Protein AF-A0A4Y8LPG6-F1 (afdb_monomer_lite)

Secondary structure (DSSP, 8-state):
-----TT--TT-SS-HHHHHHHHHHHHTT--HHHHHHHGGGSTT-PPPHHHHHHHHHHHHHHHHHTHHHHHHHHHHTT--S----S---HHHHHHHHHHTSTTPPPHHHHHHHHHHHHHHHHHTT-----------

pLDDT: mean 74.92, std 17.53, range [35.22, 94.0]

Structure (mmCIF, N/CA/C/O backbone):
data_AF-A0A4Y8LPG6-F1
#
_entry.id   AF-A0A4Y8LPG6-F1
#
loop_
_atom_site.group_PDB
_atom_site.id
_atom_site.type_symbol
_atom_site.label_atom_id
_atom_site.label_alt_id
_atom_site.label_comp_id
_atom_site.label_asym_id
_atom_site.label_entity_id
_atom_site.label_seq_id
_atom_site.pdbx_PDB_ins_code
_atom_site.Cartn_x
_atom_site.Cartn_y
_atom_site.Cartn_z
_atom_site.occupancy
_atom_site.B_iso_or_equiv
_atom_site.auth_seq_id
_atom_site.auth_comp_id
_atom_site.auth_asym_id
_atom_site.auth_atom_id
_atom_site.pdbx_PDB_model_num
ATOM 1 N N . MET A 1 1 ? -18.633 -12.287 -25.530 1.00 35.22 1 MET A N 1
ATOM 2 C CA . MET A 1 1 ? -18.178 -11.125 -24.737 1.00 35.22 1 MET A CA 1
ATOM 3 C C . MET A 1 1 ? -17.326 -11.653 -23.593 1.00 35.22 1 MET A C 1
ATOM 5 O O . MET A 1 1 ? -17.870 -12.329 -22.731 1.00 35.22 1 MET A O 1
ATOM 9 N N . SER A 1 2 ? -16.003 -11.465 -23.618 1.00 37.62 2 SER A N 1
ATOM 10 C CA . SER A 1 2 ? -15.140 -11.913 -22.517 1.00 37.62 2 SER A CA 1
ATOM 11 C C . SER A 1 2 ? -15.226 -10.903 -21.375 1.00 37.62 2 SER A C 1
ATOM 13 O O . SER A 1 2 ? -14.692 -9.799 -21.476 1.00 37.62 2 SER A O 1
ATOM 15 N N . VAL A 1 3 ? -15.922 -11.266 -20.302 1.00 51.12 3 VAL A N 1
ATOM 16 C CA . VAL A 1 3 ? -15.853 -10.527 -19.040 1.00 51.12 3 VAL A CA 1
ATOM 17 C C . VAL A 1 3 ? -14.457 -10.782 -18.485 1.00 51.12 3 VAL A C 1
ATOM 19 O O . VAL A 1 3 ? -14.150 -11.902 -18.083 1.00 51.12 3 VAL A O 1
ATOM 22 N N . LEU A 1 4 ? -13.581 -9.777 -18.542 1.00 42.81 4 LEU A N 1
ATOM 23 C CA . LEU A 1 4 ? -12.284 -9.859 -17.878 1.00 42.81 4 LEU A CA 1
ATOM 24 C C . LEU A 1 4 ? -12.537 -10.176 -16.394 1.00 42.81 4 LEU A C 1
ATOM 26 O O . LEU A 1 4 ? -13.316 -9.465 -15.751 1.00 42.81 4 LEU A O 1
ATOM 30 N N . PRO A 1 5 ? -11.948 -11.251 -15.846 1.00 45.38 5 PRO A N 1
ATOM 31 C CA . PRO A 1 5 ? -12.152 -11.598 -14.450 1.00 45.38 5 PRO A CA 1
ATOM 32 C C . PRO A 1 5 ? -11.623 -10.480 -13.541 1.00 45.38 5 PRO A C 1
ATOM 34 O O . PRO A 1 5 ? -10.678 -9.770 -13.880 1.00 45.38 5 PRO A O 1
ATOM 37 N N . ALA A 1 6 ? -12.251 -10.318 -12.374 1.00 50.25 6 ALA A N 1
ATOM 38 C CA . ALA A 1 6 ? -12.151 -9.144 -11.499 1.00 50.25 6 ALA A CA 1
ATOM 39 C C . ALA A 1 6 ? -10.731 -8.743 -11.029 1.00 50.25 6 ALA A C 1
ATOM 41 O O . ALA A 1 6 ? -10.580 -7.641 -10.491 1.00 50.25 6 ALA A O 1
ATOM 42 N N . PHE A 1 7 ? -9.725 -9.599 -11.244 1.00 47.59 7 PHE A N 1
ATOM 43 C CA . PHE A 1 7 ? -8.307 -9.374 -10.938 1.00 47.59 7 PHE A CA 1
ATOM 44 C C . PHE A 1 7 ? -7.524 -8.664 -12.057 1.00 47.59 7 PHE A C 1
ATOM 46 O O . PHE A 1 7 ? -6.424 -8.173 -11.816 1.00 47.59 7 PHE A O 1
ATOM 53 N N . ALA A 1 8 ? -8.068 -8.593 -13.273 1.00 44.50 8 ALA A N 1
ATOM 54 C CA . ALA A 1 8 ? -7.388 -8.027 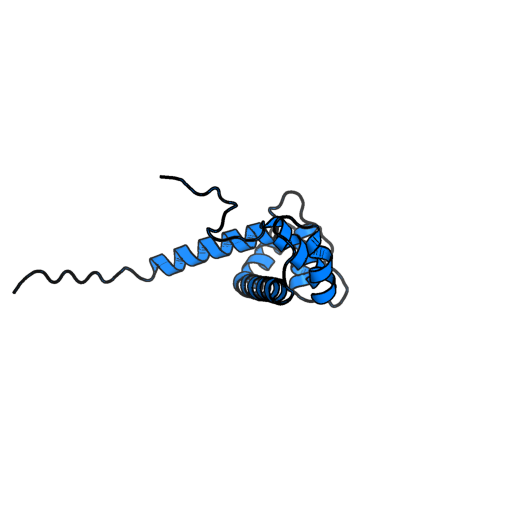-14.430 1.00 44.50 8 ALA A CA 1
ATOM 55 C C . ALA A 1 8 ? -7.871 -6.592 -14.696 1.00 44.50 8 ALA A C 1
ATOM 57 O O . ALA A 1 8 ? -8.817 -6.357 -15.446 1.00 44.50 8 ALA A O 1
ATOM 58 N N . GLU A 1 9 ? -7.210 -5.599 -14.100 1.00 53.50 9 GLU A N 1
ATOM 59 C CA . GLU A 1 9 ? -7.162 -4.279 -14.738 1.00 53.50 9 GLU A CA 1
ATOM 60 C C . GLU A 1 9 ? -6.452 -4.471 -16.097 1.00 53.50 9 GLU A C 1
ATOM 62 O O . GLU A 1 9 ? -5.399 -5.104 -16.156 1.00 53.50 9 GLU A O 1
ATOM 67 N N . ALA A 1 10 ? -7.039 -3.969 -17.189 1.00 44.44 10 ALA A N 1
ATOM 68 C CA . ALA A 1 10 ? -6.781 -4.394 -18.576 1.00 44.44 10 ALA A CA 1
ATOM 69 C C . ALA A 1 10 ? -5.330 -4.256 -19.114 1.00 44.44 10 ALA A C 1
ATOM 71 O O . ALA A 1 10 ? -5.080 -4.608 -20.261 1.00 44.44 10 ALA A O 1
ATOM 72 N N . TYR A 1 11 ? -4.371 -3.790 -18.307 1.00 46.78 11 TYR A N 1
ATOM 73 C CA . TYR A 1 11 ? -2.953 -3.625 -18.656 1.00 46.78 11 TYR A CA 1
ATOM 74 C C . TYR A 1 11 ? -2.040 -3.749 -17.420 1.00 46.78 11 TYR A C 1
ATOM 76 O O . TYR A 1 11 ? -1.349 -2.796 -17.052 1.00 46.78 11 TYR A O 1
ATOM 84 N N . HIS A 1 12 ? -2.066 -4.876 -16.704 1.00 53.75 12 HIS A N 1
ATOM 85 C CA . HIS A 1 12 ? -1.200 -5.058 -15.529 1.00 53.75 12 HIS A CA 1
ATOM 86 C C . HIS A 1 12 ? 0.027 -5.912 -15.840 1.00 53.75 12 HIS A C 1
ATOM 88 O O . HIS A 1 12 ? -0.074 -7.120 -15.997 1.00 53.75 12 HIS A O 1
ATOM 94 N N . GLU A 1 13 ? 1.198 -5.266 -15.853 1.00 57.88 13 GLU A N 1
ATOM 95 C CA . GLU A 1 13 ? 2.520 -5.921 -15.824 1.00 57.88 13 GLU A CA 1
ATOM 96 C C . GLU A 1 13 ? 2.761 -6.721 -14.527 1.00 57.88 13 GLU A C 1
ATOM 98 O O . GLU A 1 13 ? 3.642 -7.570 -14.498 1.00 57.88 13 GLU A O 1
ATOM 103 N N . ALA A 1 14 ? 1.982 -6.474 -13.463 1.00 72.44 14 ALA A N 1
ATOM 104 C CA . ALA A 1 14 ? 2.141 -7.089 -12.143 1.00 72.44 14 ALA A CA 1
ATOM 105 C C . ALA A 1 14 ? 0.788 -7.409 -11.504 1.00 72.44 14 ALA A C 1
ATOM 107 O O . ALA A 1 14 ? -0.133 -6.593 -11.599 1.00 72.44 14 ALA A O 1
ATOM 108 N N . SER A 1 15 ? 0.688 -8.536 -10.795 1.00 80.62 15 SER A N 1
ATOM 109 C CA . SER A 1 15 ? -0.530 -8.890 -10.057 1.00 80.62 15 SER A CA 1
ATOM 110 C C . SER A 1 15 ? -0.811 -7.906 -8.909 1.00 80.62 15 SER A C 1
ATOM 112 O O . SER A 1 15 ? 0.085 -7.196 -8.437 1.00 80.62 15 SER A O 1
ATOM 114 N N . ILE A 1 16 ? -2.066 -7.841 -8.451 1.00 79.94 16 ILE A N 1
ATOM 115 C CA . ILE A 1 16 ? -2.469 -6.966 -7.335 1.00 79.94 16 ILE A CA 1
ATOM 116 C C . ILE A 1 16 ? -1.704 -7.342 -6.062 1.00 79.94 16 ILE A C 1
ATOM 118 O O . ILE A 1 16 ? -1.275 -6.455 -5.327 1.00 79.94 16 ILE A O 1
ATOM 122 N N . GLU A 1 17 ? -1.476 -8.634 -5.846 1.00 81.75 17 GLU A N 1
ATOM 123 C CA . GLU A 1 17 ? -0.740 -9.175 -4.705 1.00 81.75 17 GLU A CA 1
ATOM 124 C C . GLU A 1 17 ? 0.710 -8.677 -4.695 1.00 81.75 17 GLU A C 1
ATOM 126 O O . GLU A 1 17 ? 1.192 -8.220 -3.662 1.00 81.75 17 GLU A O 1
ATOM 131 N N . VAL A 1 18 ? 1.384 -8.663 -5.853 1.00 85.31 18 VAL A N 1
ATOM 132 C CA . VAL A 1 18 ? 2.753 -8.127 -5.973 1.00 85.31 18 VAL A CA 1
ATOM 133 C C . VAL A 1 18 ? 2.791 -6.638 -5.631 1.00 85.31 18 VAL A C 1
ATOM 135 O O . VAL A 1 18 ? 3.685 -6.179 -4.921 1.00 85.31 18 VAL A O 1
ATOM 138 N N . LYS A 1 19 ? 1.814 -5.859 -6.110 1.00 87.62 19 LYS A N 1
ATOM 139 C CA . LYS A 1 19 ? 1.741 -4.427 -5.785 1.00 87.62 19 LYS A CA 1
ATOM 140 C C . LYS A 1 19 ? 1.483 -4.210 -4.301 1.00 87.62 19 LYS A C 1
ATOM 142 O O . LYS A 1 19 ? 2.115 -3.340 -3.711 1.00 87.62 19 LYS A O 1
ATOM 147 N N . GLN A 1 20 ? 0.582 -4.995 -3.716 1.00 87.06 20 GLN A N 1
ATOM 148 C CA . GLN A 1 20 ? 0.288 -4.958 -2.290 1.00 87.06 20 GLN A CA 1
ATOM 149 C C . GLN A 1 20 ? 1.550 -5.230 -1.463 1.00 87.06 20 GLN A C 1
ATOM 151 O O . GLN A 1 20 ? 1.869 -4.428 -0.591 1.00 87.06 20 GLN A O 1
ATOM 156 N N . GLU A 1 21 ? 2.303 -6.281 -1.788 1.00 88.06 21 GLU A N 1
ATOM 157 C CA . GLU A 1 21 ? 3.547 -6.624 -1.091 1.00 88.06 21 GLU A CA 1
ATOM 158 C C . GLU A 1 21 ? 4.582 -5.490 -1.159 1.00 88.06 21 GLU A C 1
ATOM 160 O O . GLU A 1 21 ? 5.112 -5.060 -0.134 1.00 88.06 21 GLU A O 1
ATOM 165 N N . VAL A 1 22 ? 4.828 -4.940 -2.357 1.00 90.12 22 VAL A N 1
ATOM 166 C CA . VAL A 1 22 ? 5.757 -3.808 -2.545 1.00 90.12 22 VAL A CA 1
ATOM 167 C C . VAL A 1 22 ? 5.351 -2.610 -1.691 1.00 90.12 22 VAL A C 1
ATOM 169 O O . VAL A 1 22 ? 6.201 -1.934 -1.112 1.00 90.12 22 VAL A O 1
ATOM 172 N N . ILE A 1 23 ? 4.055 -2.314 -1.647 1.00 89.62 23 ILE A N 1
ATOM 173 C CA . ILE A 1 23 ? 3.536 -1.149 -0.943 1.00 89.62 23 ILE A CA 1
ATOM 174 C C . ILE A 1 23 ? 3.630 -1.343 0.571 1.00 89.62 23 ILE A C 1
ATOM 176 O O . ILE A 1 23 ? 4.054 -0.414 1.252 1.00 89.62 23 ILE A O 1
ATOM 180 N N . ILE A 1 24 ? 3.293 -2.526 1.092 1.00 88.62 24 ILE A N 1
ATOM 181 C CA . ILE A 1 24 ? 3.419 -2.835 2.524 1.00 88.62 24 ILE A CA 1
ATOM 182 C C . ILE A 1 24 ? 4.870 -2.643 2.973 1.00 88.62 24 ILE A C 1
ATOM 184 O O . ILE A 1 24 ? 5.124 -1.817 3.847 1.00 88.62 24 ILE A O 1
ATOM 188 N N . ARG A 1 25 ? 5.831 -3.294 2.304 1.00 90.81 25 ARG A N 1
ATOM 189 C CA . ARG A 1 25 ? 7.255 -3.184 2.667 1.00 90.81 25 ARG A CA 1
ATOM 190 C C . ARG A 1 25 ? 7.783 -1.751 2.580 1.00 90.81 25 ARG A C 1
ATOM 192 O O . ARG A 1 25 ? 8.601 -1.334 3.397 1.00 90.81 25 ARG A O 1
ATOM 199 N N . ALA A 1 26 ? 7.324 -0.975 1.598 1.00 91.06 26 ALA A N 1
ATOM 200 C CA . ALA A 1 26 ? 7.708 0.429 1.480 1.00 91.06 26 ALA A CA 1
ATOM 201 C C . ALA A 1 26 ? 7.165 1.286 2.637 1.00 91.06 26 ALA A C 1
ATOM 203 O O . ALA A 1 26 ? 7.878 2.156 3.137 1.00 91.06 26 ALA A O 1
ATOM 204 N N . GLU A 1 27 ? 5.925 1.052 3.077 1.00 88.19 27 GLU A N 1
ATOM 205 C CA . GLU A 1 27 ? 5.329 1.753 4.227 1.00 88.19 27 GLU A CA 1
ATOM 206 C C . GLU A 1 27 ? 5.909 1.276 5.575 1.00 88.19 27 GLU A C 1
ATOM 208 O O . GLU A 1 27 ? 5.897 2.023 6.554 1.00 88.19 27 GLU A O 1
ATOM 213 N N . GLU A 1 28 ? 6.502 0.081 5.617 1.00 87.38 28 GLU A N 1
ATOM 214 C CA . GLU A 1 28 ? 7.329 -0.411 6.732 1.00 87.38 28 GLU A CA 1
ATOM 215 C C . GLU A 1 28 ? 8.740 0.203 6.764 1.00 87.38 28 GLU A C 1
ATOM 217 O O . GLU A 1 28 ? 9.495 -0.021 7.708 1.00 87.38 28 GLU A O 1
ATOM 222 N N . GLY A 1 29 ? 9.087 1.030 5.773 1.00 88.94 29 GLY A N 1
ATOM 223 C CA . GLY A 1 29 ? 10.338 1.786 5.728 1.00 88.94 29 GLY A CA 1
ATOM 224 C C . GLY A 1 29 ? 11.404 1.199 4.806 1.00 88.94 29 GLY A C 1
ATOM 225 O O . GLY A 1 29 ? 12.516 1.729 4.763 1.00 88.94 29 GLY A O 1
ATOM 226 N N . MET A 1 30 ? 11.096 0.148 4.038 1.00 91.94 30 MET A N 1
ATOM 227 C CA . MET A 1 30 ? 12.050 -0.398 3.078 1.00 91.94 30 MET A CA 1
ATOM 228 C C . MET A 1 30 ? 12.297 0.595 1.925 1.00 91.94 30 MET A C 1
ATOM 230 O O . MET A 1 30 ? 11.346 1.045 1.276 1.00 91.94 30 MET A O 1
ATOM 234 N N . PRO A 1 31 ? 13.563 0.930 1.607 1.00 93.81 31 PRO A N 1
ATOM 235 C CA . PRO A 1 31 ? 13.866 1.814 0.489 1.00 93.81 31 PRO A CA 1
ATOM 236 C C . PRO A 1 31 ? 13.439 1.205 -0.851 1.00 93.81 31 PRO A C 1
ATOM 238 O O . PRO A 1 31 ? 13.655 0.023 -1.116 1.00 93.81 31 PRO A O 1
ATOM 241 N N . VAL A 1 32 ? 12.913 2.038 -1.755 1.00 92.62 32 VAL A N 1
ATOM 242 C CA . VAL A 1 32 ? 12.451 1.587 -3.083 1.00 92.62 32 VAL A CA 1
ATOM 243 C C . VAL A 1 32 ? 13.583 0.980 -3.921 1.00 92.62 32 VAL A C 1
ATOM 245 O O . VAL A 1 32 ? 13.340 0.089 -4.730 1.00 92.62 32 VAL A O 1
ATOM 248 N N . THR A 1 33 ? 14.825 1.417 -3.708 1.00 92.56 33 THR A N 1
ATOM 249 C CA . THR A 1 33 ? 16.020 0.843 -4.343 1.00 92.56 33 THR A CA 1
ATOM 250 C C . THR A 1 33 ? 16.241 -0.618 -3.946 1.00 92.56 33 THR A C 1
ATOM 252 O O . THR A 1 33 ? 16.537 -1.446 -4.806 1.00 92.56 33 THR A O 1
ATOM 255 N N . ILE A 1 34 ? 16.037 -0.948 -2.667 1.00 91.94 34 ILE A N 1
ATOM 256 C CA . ILE A 1 34 ? 16.128 -2.317 -2.145 1.00 91.94 34 ILE A CA 1
ATOM 257 C C . ILE A 1 34 ? 14.970 -3.150 -2.692 1.00 91.94 34 ILE A C 1
ATOM 259 O O . ILE A 1 34 ? 15.206 -4.195 -3.298 1.00 91.94 34 ILE A O 1
ATOM 263 N N . LEU A 1 35 ? 13.742 -2.626 -2.629 1.00 91.88 35 LEU A N 1
ATOM 264 C CA . LEU A 1 35 ? 12.569 -3.291 -3.205 1.00 91.88 35 LEU A CA 1
ATOM 265 C C . LEU A 1 35 ? 12.767 -3.625 -4.686 1.00 91.88 35 LEU A C 1
ATOM 267 O O . LEU A 1 35 ? 12.489 -4.744 -5.107 1.00 91.88 35 LEU A O 1
ATOM 271 N N . ALA A 1 36 ? 13.300 -2.688 -5.477 1.00 89.81 36 ALA A N 1
ATOM 272 C CA . ALA A 1 36 ? 13.583 -2.902 -6.894 1.00 89.81 36 ALA A CA 1
ATOM 273 C C . ALA A 1 36 ? 14.548 -4.076 -7.121 1.00 89.81 36 ALA A C 1
ATOM 275 O O . ALA A 1 36 ? 14.309 -4.889 -8.016 1.00 89.81 36 ALA A O 1
ATOM 276 N N . SER A 1 37 ? 15.590 -4.215 -6.293 1.00 88.50 37 SER A N 1
ATOM 277 C CA . SER A 1 37 ? 16.509 -5.358 -6.382 1.00 88.50 37 SER A CA 1
ATOM 278 C C . SER A 1 37 ? 15.854 -6.701 -6.043 1.00 88.50 37 SER A C 1
ATOM 280 O O . SER A 1 37 ? 16.174 -7.702 -6.684 1.00 88.50 37 SER A O 1
ATOM 282 N N . GLU A 1 38 ? 14.892 -6.715 -5.118 1.00 89.00 38 GLU A N 1
ATOM 283 C CA . GLU A 1 38 ? 14.178 -7.925 -4.688 1.00 89.00 38 GLU A CA 1
ATOM 284 C C . GLU A 1 38 ? 13.114 -8.379 -5.696 1.00 89.00 38 GLU A C 1
ATOM 286 O O . GLU A 1 38 ? 12.791 -9.566 -5.784 1.00 89.00 38 GLU A O 1
ATOM 291 N N . THR A 1 39 ? 12.616 -7.464 -6.534 1.00 85.25 39 THR A N 1
ATOM 292 C CA . THR A 1 39 ? 11.554 -7.775 -7.503 1.00 85.25 39 THR A CA 1
ATOM 293 C C . THR A 1 39 ? 11.936 -8.770 -8.595 1.00 85.25 39 THR A C 1
ATOM 295 O O . THR A 1 39 ? 11.055 -9.246 -9.310 1.00 85.25 39 THR A O 1
ATOM 298 N N . ARG A 1 40 ? 13.219 -9.135 -8.721 1.00 80.00 40 ARG A N 1
ATOM 299 C CA . ARG A 1 40 ? 13.670 -10.218 -9.614 1.00 80.00 40 ARG A CA 1
ATOM 300 C C . ARG A 1 40 ? 12.967 -11.546 -9.328 1.00 80.00 40 ARG A C 1
ATOM 302 O O . ARG A 1 40 ? 12.843 -12.363 -10.232 1.00 80.00 40 ARG A O 1
ATOM 309 N N . HIS A 1 41 ? 12.520 -11.752 -8.090 1.00 77.56 41 HIS A N 1
ATOM 310 C CA . HIS A 1 41 ? 11.829 -12.967 -7.661 1.00 77.56 41 HIS A CA 1
ATOM 311 C C . HIS A 1 41 ? 10.300 -12.864 -7.749 1.00 77.56 41 HIS A C 1
ATOM 313 O O . HIS A 1 41 ? 9.608 -13.845 -7.484 1.00 77.56 41 HIS A O 1
ATOM 319 N N . PHE A 1 42 ? 9.754 -11.699 -8.112 1.00 79.31 42 PHE A N 1
ATOM 320 C CA . PHE A 1 42 ? 8.313 -11.509 -8.245 1.00 79.31 42 PHE A CA 1
ATOM 321 C C . PHE A 1 42 ? 7.823 -11.893 -9.639 1.00 79.31 42 PHE A C 1
ATOM 323 O O . PHE A 1 42 ? 8.495 -11.670 -10.647 1.00 79.31 42 PHE A O 1
ATOM 330 N N . ALA A 1 43 ? 6.601 -12.425 -9.701 1.00 75.19 43 ALA A N 1
ATOM 331 C CA . ALA A 1 43 ? 5.920 -12.672 -10.965 1.00 75.19 43 ALA A CA 1
ATOM 332 C C . ALA A 1 43 ? 5.807 -11.363 -11.765 1.00 75.19 43 ALA A C 1
ATOM 334 O O . ALA A 1 43 ? 5.404 -10.343 -11.204 1.00 75.19 43 ALA A O 1
ATOM 335 N N . GLY A 1 44 ? 6.182 -11.396 -13.049 1.00 75.56 44 GLY A N 1
ATOM 336 C CA . GLY A 1 44 ? 6.201 -10.231 -13.949 1.00 75.56 44 GLY A CA 1
ATOM 337 C C . GLY A 1 44 ? 7.394 -9.277 -13.769 1.00 75.56 44 GLY A C 1
ATOM 338 O O . GLY A 1 44 ? 7.473 -8.271 -14.468 1.00 75.56 44 GLY A O 1
ATOM 339 N N . GLY A 1 45 ? 8.318 -9.577 -12.847 1.00 79.25 45 GLY A N 1
ATOM 340 C CA . GLY A 1 45 ? 9.537 -8.798 -12.629 1.00 79.25 45 GLY A CA 1
ATOM 341 C C . GLY A 1 45 ? 10.684 -9.135 -13.600 1.00 79.25 45 GLY A C 1
ATOM 342 O O . GLY A 1 45 ? 10.562 -10.042 -14.427 1.00 79.25 45 GLY A O 1
ATOM 343 N N . PRO A 1 46 ? 11.833 -8.438 -13.486 1.00 86.25 46 PRO A N 1
ATOM 344 C CA . PRO A 1 46 ? 12.130 -7.390 -12.506 1.00 86.25 46 PRO A CA 1
ATOM 345 C C . PRO A 1 46 ? 11.428 -6.061 -12.812 1.00 86.25 46 PRO A C 1
ATOM 347 O O . PRO A 1 46 ? 11.276 -5.670 -13.967 1.00 86.25 46 PRO A O 1
ATOM 350 N N . TYR A 1 47 ? 11.067 -5.320 -11.764 1.00 88.44 47 TYR A N 1
ATOM 351 C CA . TYR A 1 47 ? 10.449 -4.002 -11.887 1.00 88.44 47 TYR A CA 1
ATOM 352 C C . TYR A 1 47 ? 11.468 -2.892 -11.637 1.00 88.44 47 TYR A C 1
ATOM 354 O O . TYR A 1 47 ? 12.205 -2.893 -10.651 1.00 88.44 47 TYR A O 1
ATOM 362 N N . ALA A 1 48 ? 11.473 -1.889 -12.514 1.00 90.25 48 ALA A N 1
ATOM 363 C CA . ALA A 1 48 ? 12.298 -0.705 -12.328 1.00 90.25 48 ALA A CA 1
ATOM 364 C C . ALA A 1 48 ? 11.833 0.116 -11.114 1.00 90.25 48 ALA A C 1
ATOM 366 O O . ALA A 1 48 ? 10.635 0.244 -10.851 1.00 90.25 48 ALA A O 1
ATOM 367 N N . GLU A 1 49 ? 12.769 0.793 -10.444 1.00 93.44 49 GLU A N 1
ATOM 368 C CA . GLU A 1 49 ? 12.465 1.694 -9.325 1.00 93.44 49 GLU A CA 1
ATOM 369 C C . GLU A 1 49 ? 11.398 2.740 -9.695 1.00 93.44 49 GLU A C 1
ATOM 371 O O . GLU A 1 49 ? 10.488 3.022 -8.916 1.00 93.44 49 GLU A O 1
ATOM 376 N N . LYS A 1 50 ? 11.453 3.280 -10.920 1.00 92.94 50 LYS A N 1
ATOM 377 C CA . LYS A 1 50 ? 10.452 4.228 -11.436 1.00 92.94 50 LYS A CA 1
ATOM 378 C C . LYS A 1 50 ? 9.035 3.641 -11.425 1.00 92.94 50 LYS A C 1
ATOM 380 O O . LYS A 1 50 ? 8.084 4.357 -11.108 1.00 92.94 50 LYS A O 1
ATOM 385 N N . THR A 1 51 ? 8.894 2.358 -11.754 1.00 91.56 51 THR A N 1
ATOM 386 C CA . THR A 1 51 ? 7.613 1.641 -11.735 1.00 91.56 51 THR A CA 1
ATOM 387 C C . THR A 1 51 ? 7.099 1.506 -10.307 1.00 91.56 51 THR A C 1
ATOM 389 O O . THR A 1 51 ? 5.953 1.868 -10.039 1.00 91.56 51 THR A O 1
ATOM 392 N N . LEU A 1 52 ? 7.965 1.111 -9.371 1.00 93.12 52 LEU A N 1
ATOM 393 C CA . LEU A 1 52 ? 7.596 0.997 -7.958 1.00 93.12 52 LEU A CA 1
ATOM 394 C C . LEU A 1 52 ? 7.201 2.354 -7.361 1.00 93.12 52 LEU A C 1
ATOM 396 O O . LEU A 1 52 ? 6.152 2.474 -6.732 1.00 93.12 52 LEU A O 1
ATOM 400 N N . ARG A 1 53 ? 7.969 3.418 -7.637 1.00 94.00 53 ARG A N 1
ATOM 401 C CA . ARG A 1 53 ? 7.626 4.791 -7.224 1.00 94.00 53 ARG A CA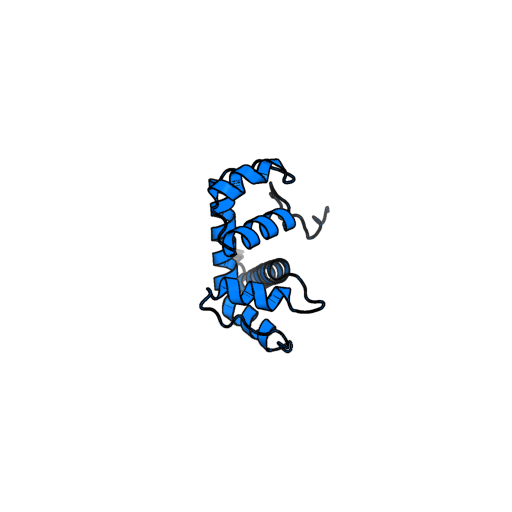 1
ATOM 402 C C . ARG A 1 53 ? 6.266 5.227 -7.773 1.00 94.00 53 ARG A C 1
ATOM 404 O O . ARG A 1 53 ? 5.499 5.879 -7.065 1.00 94.00 53 ARG A O 1
ATOM 411 N N . ARG A 1 54 ? 5.944 4.868 -9.023 1.00 93.19 54 ARG A N 1
ATOM 412 C CA . ARG A 1 54 ? 4.624 5.140 -9.611 1.00 93.19 54 ARG A CA 1
ATOM 413 C C . ARG A 1 54 ? 3.525 4.409 -8.844 1.00 93.19 54 ARG A C 1
ATOM 415 O O . ARG A 1 54 ? 2.524 5.047 -8.530 1.00 93.19 54 ARG A O 1
ATOM 422 N N . TRP A 1 55 ? 3.704 3.126 -8.530 1.00 92.38 55 TRP A N 1
ATOM 423 C CA . TRP A 1 55 ? 2.727 2.358 -7.753 1.00 92.38 55 TRP A CA 1
ATOM 424 C C . TRP A 1 55 ? 2.509 2.957 -6.366 1.00 92.38 55 TRP A C 1
ATOM 426 O O . TRP A 1 55 ? 1.363 3.210 -6.007 1.00 92.38 55 TRP A O 1
ATOM 436 N N . LEU A 1 56 ? 3.586 3.280 -5.644 1.00 91.94 56 LEU A N 1
ATOM 437 C CA . LEU A 1 56 ? 3.519 3.917 -4.326 1.00 91.94 56 LEU A CA 1
ATOM 438 C C . LEU A 1 56 ? 2.763 5.244 -4.378 1.00 91.94 56 LEU A C 1
ATOM 440 O O . LEU A 1 56 ? 1.860 5.484 -3.581 1.00 91.94 56 LEU A O 1
ATOM 444 N N . ARG A 1 57 ? 3.077 6.100 -5.356 1.00 93.38 57 ARG A N 1
ATOM 445 C CA . ARG A 1 57 ? 2.377 7.376 -5.532 1.00 93.38 57 ARG A CA 1
ATOM 446 C C . ARG A 1 57 ? 0.889 7.171 -5.814 1.00 93.38 57 ARG A C 1
ATOM 448 O O . ARG A 1 57 ? 0.063 7.814 -5.176 1.00 93.38 57 ARG A O 1
ATOM 455 N N . THR A 1 58 ? 0.548 6.291 -6.755 1.00 91.31 58 THR A N 1
ATOM 456 C CA . THR A 1 58 ? -0.849 6.004 -7.106 1.00 91.31 58 THR A CA 1
ATOM 457 C C . THR A 1 58 ? -1.612 5.433 -5.915 1.00 91.31 58 THR A C 1
ATOM 459 O O . THR A 1 58 ? -2.733 5.853 -5.654 1.00 91.31 58 THR A O 1
ATOM 462 N N . TRP A 1 59 ? -0.999 4.526 -5.160 1.00 89.94 59 TRP A N 1
ATOM 463 C CA . TRP A 1 59 ? -1.585 3.968 -3.949 1.00 89.94 59 TRP A CA 1
ATOM 464 C C . TRP A 1 59 ? -1.874 5.033 -2.895 1.00 89.94 59 TRP A C 1
ATOM 466 O O . TRP A 1 59 ? -3.005 5.137 -2.430 1.00 89.94 59 TRP A O 1
ATOM 476 N N . ARG A 1 60 ? -0.888 5.877 -2.575 1.00 91.06 60 ARG A N 1
ATOM 477 C CA . ARG A 1 60 ? -1.061 6.962 -1.601 1.00 91.06 60 ARG A CA 1
ATOM 478 C C . ARG A 1 60 ? -2.171 7.920 -2.016 1.00 91.06 60 ARG A C 1
ATOM 480 O O . ARG A 1 60 ? -2.988 8.294 -1.188 1.00 91.06 60 ARG A O 1
ATOM 487 N N . GLN A 1 61 ? -2.250 8.267 -3.300 1.00 91.94 61 GLN A N 1
ATOM 488 C CA . GLN A 1 61 ? -3.335 9.104 -3.822 1.00 91.94 61 GLN A CA 1
ATOM 489 C C . GLN A 1 61 ? -4.712 8.449 -3.654 1.00 91.94 61 GLN A C 1
ATOM 491 O O . GLN A 1 61 ? -5.660 9.124 -3.260 1.00 91.94 61 GLN A O 1
ATOM 496 N N . ARG A 1 62 ? -4.826 7.144 -3.928 1.00 90.00 62 ARG A N 1
ATOM 497 C CA . ARG A 1 62 ? -6.073 6.390 -3.732 1.00 90.00 62 ARG A CA 1
ATOM 498 C C . ARG A 1 62 ? -6.465 6.315 -2.256 1.00 90.00 62 ARG A C 1
ATOM 500 O O . ARG A 1 62 ? -7.631 6.513 -1.937 1.00 90.00 62 ARG A O 1
ATOM 507 N N . LEU A 1 63 ? -5.502 6.081 -1.363 1.00 89.19 63 LEU A N 1
ATOM 508 C CA . LEU A 1 63 ? -5.745 6.087 0.079 1.00 89.19 63 LEU A CA 1
ATOM 509 C C . LEU A 1 63 ? -6.224 7.448 0.572 1.00 89.19 63 LEU A C 1
ATOM 511 O O . LEU A 1 63 ? -7.256 7.506 1.224 1.00 89.19 63 LEU A O 1
ATOM 515 N N . LEU A 1 64 ? -5.518 8.527 0.223 1.00 89.75 64 LEU A N 1
ATOM 516 C CA . LEU A 1 64 ? -5.883 9.886 0.634 1.00 89.75 64 LEU A CA 1
ATOM 517 C C . LEU A 1 64 ? -7.293 10.259 0.167 1.00 89.75 64 LEU A C 1
ATOM 519 O O . LEU A 1 64 ? -8.060 10.835 0.928 1.00 89.75 64 LEU A O 1
ATOM 523 N N . ARG A 1 65 ? -7.668 9.874 -1.059 1.00 91.56 65 ARG A N 1
ATOM 524 C CA . ARG A 1 65 ? -9.011 10.126 -1.601 1.00 91.56 65 ARG A CA 1
ATOM 525 C C . ARG A 1 65 ? -10.121 9.480 -0.769 1.00 91.56 65 ARG A C 1
ATOM 527 O O . ARG A 1 65 ? -11.200 10.048 -0.657 1.00 91.56 65 ARG A O 1
ATOM 534 N N . HIS A 1 66 ? -9.876 8.289 -0.232 1.00 90.88 66 HIS A N 1
ATOM 535 C CA . HIS A 1 66 ? -10.882 7.514 0.499 1.00 90.88 66 HIS A CA 1
ATOM 536 C C . HIS A 1 66 ? -10.626 7.480 2.008 1.00 90.88 66 HIS A C 1
ATOM 538 O O . HIS A 1 66 ? -11.266 6.695 2.703 1.00 90.88 66 HIS A O 1
ATOM 544 N N . GLN A 1 67 ? -9.703 8.302 2.515 1.00 89.44 67 GLN A N 1
ATOM 545 C CA . GLN A 1 67 ? -9.179 8.207 3.878 1.00 89.44 67 GLN A CA 1
ATOM 546 C C . GLN A 1 67 ? -10.291 8.248 4.929 1.00 89.44 67 GLN A C 1
ATOM 548 O O . GLN A 1 67 ? -10.328 7.379 5.795 1.00 89.44 67 GLN A O 1
ATOM 553 N N . GLU A 1 68 ? -11.223 9.195 4.818 1.00 88.62 68 GLU A N 1
ATOM 554 C CA . GLU A 1 68 ? -12.350 9.340 5.751 1.00 88.62 68 GLU A CA 1
ATOM 555 C C . GLU A 1 68 ? -13.217 8.077 5.786 1.00 88.62 68 GLU A C 1
ATOM 557 O O . GLU A 1 68 ? -13.377 7.457 6.832 1.00 88.62 68 GLU A O 1
ATOM 562 N N . ARG A 1 69 ? -13.675 7.611 4.618 1.00 89.00 69 ARG A N 1
ATOM 563 C CA . ARG A 1 69 ? -14.527 6.413 4.488 1.00 89.00 69 ARG A CA 1
ATOM 564 C C . ARG A 1 69 ? -13.831 5.139 4.962 1.00 89.00 69 ARG A C 1
ATOM 566 O O . ARG A 1 69 ? -14.488 4.191 5.391 1.00 89.00 69 ARG A O 1
ATOM 573 N N . LEU A 1 70 ? -12.509 5.071 4.811 1.00 89.06 70 LEU A N 1
ATOM 574 C CA . LEU A 1 70 ? -11.709 3.957 5.3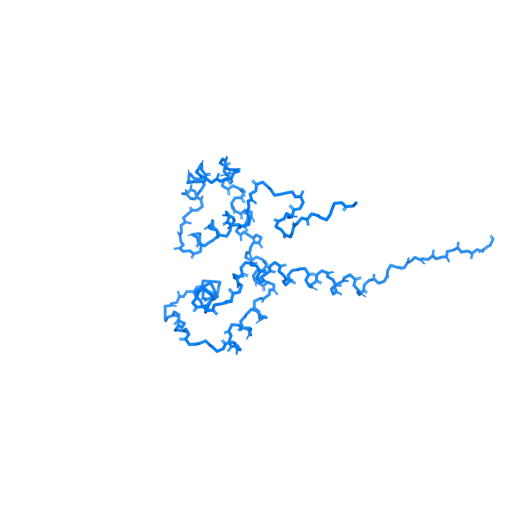07 1.00 89.06 70 LEU A CA 1
ATOM 575 C C . LEU A 1 70 ? -11.655 3.995 6.835 1.00 89.06 70 LEU A C 1
ATOM 577 O O . LEU A 1 70 ? -11.988 2.994 7.460 1.00 89.06 70 LEU A O 1
ATOM 581 N N . TRP A 1 71 ? -11.322 5.136 7.437 1.00 87.69 71 TRP A N 1
ATOM 582 C CA . TRP A 1 71 ? -11.322 5.284 8.893 1.00 87.69 71 TRP A CA 1
ATOM 583 C C . TRP A 1 71 ? -12.696 5.032 9.512 1.00 87.69 71 TRP A C 1
ATOM 585 O O . TRP A 1 71 ? -12.778 4.296 10.488 1.00 87.69 71 TRP A O 1
ATOM 595 N N . GLU A 1 72 ? -13.773 5.549 8.921 1.00 87.31 72 GLU A N 1
ATOM 596 C CA . GLU A 1 72 ? -15.144 5.274 9.367 1.00 87.31 72 GLU A CA 1
ATOM 597 C C . GLU A 1 72 ? -15.435 3.774 9.406 1.00 87.31 72 GLU A C 1
ATOM 599 O O . GLU A 1 72 ? -15.912 3.263 10.413 1.00 87.31 72 GLU A O 1
ATOM 604 N N . ARG A 1 73 ? -15.102 3.044 8.334 1.00 86.06 73 ARG A N 1
ATOM 605 C CA . ARG A 1 73 ? -15.272 1.583 8.289 1.00 86.06 73 ARG A CA 1
ATOM 606 C C . ARG A 1 73 ? -14.410 0.868 9.317 1.00 86.06 73 ARG A C 1
ATOM 608 O O . ARG A 1 73 ? -14.859 -0.100 9.918 1.00 86.06 73 ARG A O 1
ATOM 615 N N . LEU A 1 74 ? -13.172 1.320 9.483 1.00 83.19 74 LEU A N 1
ATOM 616 C CA . LEU A 1 74 ? -12.234 0.732 10.426 1.00 83.19 74 LEU A CA 1
ATOM 617 C C . LEU A 1 74 ? -12.718 0.903 11.874 1.00 83.19 74 LEU A C 1
ATOM 619 O O . LEU A 1 74 ? -12.604 -0.028 12.658 1.00 83.19 74 LEU A O 1
ATOM 623 N N . LEU A 1 75 ? -13.295 2.060 12.205 1.00 81.69 75 LEU A N 1
ATOM 624 C CA . LEU A 1 75 ? -13.824 2.368 13.535 1.00 81.69 75 LEU A CA 1
ATOM 625 C C . LEU A 1 75 ? -15.212 1.761 13.788 1.00 81.69 75 LEU A C 1
ATOM 627 O O . LEU A 1 75 ? -15.518 1.408 14.920 1.00 81.69 75 LEU A O 1
ATOM 631 N N . HIS A 1 76 ? -16.052 1.649 12.756 1.00 80.19 76 HIS A N 1
ATOM 632 C CA . HIS A 1 76 ? -17.403 1.094 12.870 1.00 80.19 76 HIS A CA 1
ATOM 633 C C . HIS A 1 76 ? -17.398 -0.413 13.137 1.00 80.19 76 HIS A C 1
ATOM 635 O O . HIS A 1 76 ? -18.241 -0.914 13.874 1.00 80.19 76 HIS A O 1
ATOM 641 N N . ASP A 1 77 ? -16.459 -1.147 12.539 1.00 71.06 77 ASP A N 1
ATOM 642 C CA . ASP A 1 77 ? -16.446 -2.613 12.575 1.00 71.06 77 ASP A CA 1
ATOM 643 C C . ASP A 1 77 ? -15.773 -3.189 13.839 1.00 71.06 77 ASP A C 1
ATOM 645 O O . ASP A 1 77 ? -15.190 -4.268 13.786 1.00 71.06 77 ASP A O 1
ATOM 649 N N . ASP A 1 78 ? -15.902 -2.447 14.942 1.00 59.53 78 ASP A N 1
ATOM 650 C CA . ASP A 1 78 ? -15.360 -2.652 16.287 1.00 59.53 78 ASP A CA 1
ATOM 651 C C . ASP A 1 78 ? -13.866 -2.991 16.305 1.00 59.53 78 ASP A C 1
ATOM 653 O O . ASP A 1 78 ? -13.419 -4.130 16.141 1.00 59.53 78 ASP A O 1
ATOM 657 N N . LEU A 1 79 ? -13.062 -1.946 16.481 1.00 60.94 79 LEU A N 1
ATOM 658 C CA . LEU A 1 79 ? -11.621 -2.065 16.545 1.00 60.94 79 LEU A CA 1
ATOM 659 C C . LEU A 1 79 ? -11.201 -2.625 17.917 1.00 60.94 79 LEU A C 1
ATOM 661 O O . LEU A 1 79 ? -10.624 -1.911 18.728 1.00 60.94 79 LEU A O 1
ATOM 665 N N . GLU A 1 80 ? -11.384 -3.929 18.157 1.00 62.12 80 GLU A N 1
ATOM 666 C CA . GLU A 1 80 ? -10.669 -4.629 19.249 1.00 62.12 80 GLU A CA 1
ATOM 667 C C . GLU A 1 80 ? -9.137 -4.582 19.048 1.00 62.12 80 GLU A C 1
ATOM 669 O O . GLU A 1 80 ? -8.353 -5.006 19.896 1.00 62.12 80 GLU A O 1
ATOM 674 N N . THR A 1 81 ? -8.684 -4.059 17.906 1.00 61.03 81 THR A N 1
ATOM 675 C CA . THR A 1 81 ? -7.276 -3.860 17.602 1.00 61.03 81 THR A CA 1
ATOM 676 C C . THR A 1 81 ? -6.706 -2.662 18.351 1.00 61.03 81 THR A C 1
ATOM 678 O O . THR A 1 81 ? -7.137 -1.525 18.158 1.00 61.03 81 THR A O 1
ATOM 681 N N . GLU A 1 82 ? -5.634 -2.887 19.108 1.00 64.25 82 GLU A N 1
ATOM 682 C CA . GLU A 1 82 ? -4.818 -1.795 19.627 1.00 64.25 82 GLU A CA 1
ATOM 683 C C . GLU A 1 82 ? -4.225 -0.976 18.472 1.00 64.25 82 GLU A C 1
ATOM 685 O O . GLU A 1 82 ? -3.407 -1.462 17.684 1.00 64.25 82 GLU A O 1
ATOM 690 N N . LEU 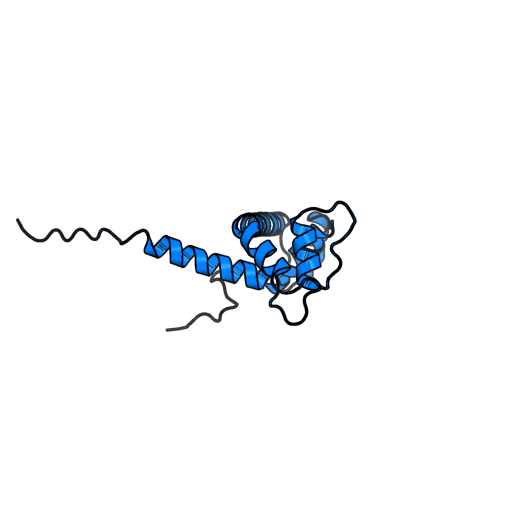A 1 83 ? -4.625 0.294 18.373 1.00 66.19 83 LEU A N 1
ATOM 691 C CA . LEU A 1 83 ? -3.938 1.229 17.495 1.00 66.19 83 LEU A CA 1
ATOM 692 C C . LEU A 1 83 ? -2.487 1.387 17.974 1.00 66.19 83 LEU A C 1
ATOM 694 O O . LEU A 1 83 ? -2.239 1.493 19.182 1.00 66.19 83 LEU A O 1
ATOM 698 N N . PRO A 1 84 ? -1.515 1.427 17.051 1.00 66.75 84 PRO A N 1
ATOM 699 C CA . PRO A 1 84 ? -0.121 1.633 17.410 1.00 66.75 84 PRO A CA 1
ATOM 700 C C . PRO A 1 84 ? 0.033 2.941 18.195 1.00 66.75 84 PRO A C 1
ATOM 702 O O . PRO A 1 84 ? -0.385 4.007 17.750 1.00 66.75 84 PRO A O 1
ATOM 705 N N . ARG A 1 85 ? 0.643 2.847 19.382 1.00 71.31 85 ARG A N 1
ATOM 706 C CA . ARG A 1 85 ? 0.868 3.986 20.296 1.00 71.31 85 ARG A CA 1
ATOM 707 C C . ARG A 1 85 ? 2.051 4.863 19.876 1.00 71.31 85 ARG A C 1
ATOM 709 O O . ARG A 1 85 ? 2.275 5.930 20.442 1.00 71.31 85 ARG A O 1
ATOM 716 N N . GLU A 1 86 ? 2.825 4.398 18.904 1.00 77.19 86 GLU A N 1
ATOM 717 C CA . GLU A 1 86 ? 3.943 5.126 18.320 1.00 77.19 86 GLU A CA 1
ATOM 718 C C . GLU A 1 86 ? 3.456 6.167 17.312 1.00 77.19 86 GLU A C 1
ATOM 720 O O . GLU A 1 86 ? 2.438 5.996 16.640 1.00 77.19 86 GLU A O 1
ATOM 725 N N . ARG A 1 87 ? 4.229 7.246 17.153 1.00 77.44 87 ARG A N 1
ATOM 726 C CA . ARG A 1 87 ? 3.947 8.262 16.139 1.00 77.44 87 ARG A CA 1
ATOM 727 C C . ARG A 1 87 ? 4.259 7.708 14.749 1.00 77.44 87 ARG A C 1
ATOM 729 O O . ARG A 1 87 ? 5.383 7.816 14.266 1.00 77.44 87 ARG A O 1
ATOM 736 N N . ILE A 1 88 ? 3.246 7.146 14.107 1.00 82.31 88 ILE A N 1
ATOM 737 C CA . ILE A 1 88 ? 3.303 6.667 12.726 1.00 82.31 88 ILE A CA 1
ATOM 738 C C . ILE A 1 88 ? 2.449 7.539 11.799 1.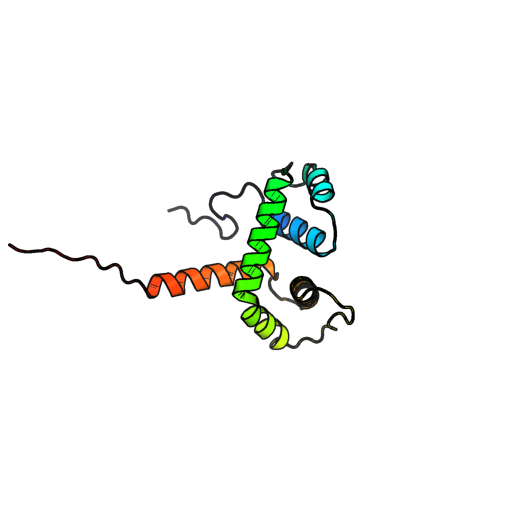00 82.31 88 ILE A C 1
ATOM 740 O O . ILE A 1 88 ? 1.690 8.391 12.253 1.00 82.31 88 ILE A O 1
ATOM 744 N N . SER A 1 89 ? 2.595 7.354 10.486 1.00 83.06 89 SER A N 1
ATOM 745 C CA . SER A 1 89 ? 1.739 8.021 9.501 1.00 83.06 89 SER A CA 1
ATOM 746 C C . SER A 1 89 ? 0.321 7.440 9.507 1.00 83.06 89 SER A C 1
ATOM 748 O O . SER A 1 89 ? 0.141 6.251 9.772 1.00 83.06 89 SER A O 1
ATOM 750 N N . ASP A 1 90 ? -0.672 8.243 9.116 1.00 82.88 90 ASP A N 1
ATOM 751 C CA . ASP A 1 90 ? -2.074 7.807 8.986 1.00 82.88 90 ASP A CA 1
ATOM 752 C C . ASP A 1 90 ? -2.224 6.571 8.091 1.00 82.88 90 ASP A C 1
ATOM 754 O O . ASP A 1 90 ? -3.002 5.669 8.381 1.00 82.88 90 ASP A O 1
ATOM 758 N N . ILE A 1 91 ? -1.442 6.504 7.009 1.00 83.62 91 ILE A N 1
ATOM 759 C CA . ILE A 1 91 ? -1.432 5.366 6.081 1.00 83.62 91 ILE A CA 1
ATOM 760 C C . ILE A 1 91 ? -0.952 4.098 6.786 1.00 83.62 91 ILE A C 1
ATOM 762 O O . ILE A 1 91 ? -1.548 3.034 6.617 1.00 83.62 91 ILE A O 1
ATOM 766 N N . ARG A 1 92 ? 0.111 4.202 7.589 1.00 82.94 92 ARG A N 1
ATOM 767 C CA . ARG A 1 92 ? 0.635 3.066 8.345 1.00 82.94 92 ARG A CA 1
ATOM 768 C C . ARG A 1 92 ? -0.339 2.653 9.448 1.00 82.94 92 ARG A C 1
ATOM 770 O O . ARG A 1 92 ? -0.525 1.460 9.657 1.00 82.94 92 ARG A O 1
ATOM 777 N N . ALA A 1 93 ? -1.010 3.608 10.089 1.00 85.00 93 ALA A N 1
ATOM 778 C CA . ALA A 1 93 ? -2.046 3.325 11.079 1.00 85.00 93 ALA A CA 1
ATOM 779 C C . ALA A 1 93 ? -3.250 2.603 10.459 1.00 85.00 93 ALA A C 1
ATOM 781 O O . ALA A 1 93 ? -3.690 1.590 11.000 1.00 85.00 93 ALA A O 1
ATOM 782 N N . LEU A 1 94 ? -3.709 3.048 9.283 1.00 85.81 94 LEU A N 1
ATOM 783 C CA . LEU A 1 94 ? -4.732 2.352 8.502 1.00 85.81 94 LEU A CA 1
ATOM 784 C C . LEU A 1 94 ? -4.294 0.933 8.140 1.00 85.81 94 LEU A C 1
ATOM 786 O O . LEU A 1 94 ? -5.068 0.006 8.334 1.00 85.81 94 LEU A O 1
ATOM 790 N N . LEU A 1 95 ? -3.070 0.743 7.638 1.00 84.94 95 LEU A N 1
ATOM 791 C CA . LEU A 1 95 ? -2.554 -0.583 7.277 1.00 84.94 95 LEU A CA 1
ATOM 792 C C . LEU A 1 95 ? -2.534 -1.539 8.476 1.00 84.94 95 LEU A C 1
ATOM 794 O O . LEU A 1 95 ? -3.023 -2.661 8.362 1.00 84.94 95 LEU A O 1
ATOM 798 N N . VAL A 1 96 ? -2.009 -1.090 9.620 1.00 82.31 96 VAL A N 1
ATOM 799 C CA . VAL A 1 96 ? -1.942 -1.895 10.849 1.00 82.31 96 VAL A CA 1
ATOM 800 C C . VAL A 1 96 ? -3.344 -2.239 11.349 1.00 82.31 96 VAL A C 1
ATOM 802 O O . VAL A 1 96 ? -3.644 -3.413 11.555 1.00 82.31 96 VAL A O 1
ATOM 805 N N . GLY A 1 97 ? -4.221 -1.240 11.484 1.00 82.62 97 GLY A N 1
ATOM 806 C CA . GLY A 1 97 ? -5.591 -1.457 11.949 1.00 82.62 97 GLY A CA 1
ATOM 807 C C . GLY A 1 97 ? -6.372 -2.401 11.034 1.00 82.62 97 GLY A C 1
ATOM 808 O O . GLY A 1 97 ? -7.072 -3.289 11.510 1.00 82.62 97 GLY A O 1
ATOM 809 N N . TRP A 1 98 ? -6.213 -2.268 9.715 1.00 84.19 98 TRP A N 1
ATOM 810 C CA . TRP A 1 98 ? -6.925 -3.115 8.757 1.00 84.19 98 TRP A CA 1
ATOM 811 C C . TRP A 1 98 ? -6.421 -4.558 8.734 1.00 84.19 98 TRP A C 1
ATOM 813 O O . TRP A 1 98 ? -7.222 -5.475 8.572 1.00 84.19 98 TRP A O 1
ATOM 823 N N . ASN A 1 99 ? -5.110 -4.776 8.879 1.00 78.88 99 ASN A N 1
ATOM 824 C CA . ASN A 1 99 ? -4.523 -6.120 8.872 1.00 78.88 99 ASN A CA 1
ATOM 825 C C . ASN A 1 99 ? -4.914 -6.941 10.106 1.00 78.88 99 ASN A C 1
ATOM 827 O O . ASN A 1 99 ? -5.023 -8.161 10.017 1.00 78.88 99 ASN A O 1
ATOM 831 N N . ASN A 1 100 ? -5.160 -6.281 11.235 1.00 74.88 100 ASN A N 1
ATOM 832 C CA . ASN A 1 100 ? -5.576 -6.938 12.472 1.00 74.88 100 ASN A CA 1
ATOM 833 C C . ASN A 1 100 ? -7.082 -7.247 12.519 1.00 74.88 100 ASN A C 1
ATOM 835 O O . ASN A 1 100 ? -7.563 -7.888 13.453 1.00 74.88 100 ASN A O 1
ATOM 839 N N . ARG A 1 101 ? -7.839 -6.834 11.498 1.00 74.06 101 ARG A N 1
ATOM 840 C CA . ARG A 1 101 ? -9.276 -7.069 11.423 1.00 74.06 101 ARG A CA 1
ATOM 841 C C . ARG A 1 101 ? -9.587 -8.477 10.903 1.00 74.06 101 ARG A C 1
ATOM 843 O O . ARG A 1 101 ? -9.381 -8.781 9.724 1.00 74.06 101 ARG A O 1
ATOM 850 N N . LEU A 1 102 ? -10.179 -9.311 11.757 1.00 55.69 102 LEU A N 1
ATOM 851 C CA . LEU A 1 102 ? -10.603 -10.673 11.418 1.00 55.69 102 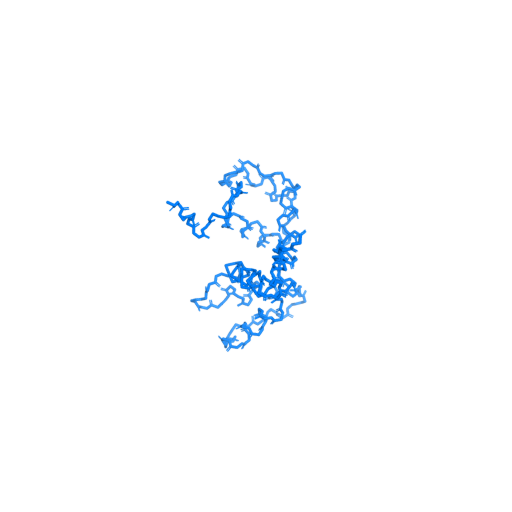LEU A CA 1
ATOM 852 C C . LEU A 1 102 ? -11.650 -10.690 10.286 1.00 55.69 102 LEU A C 1
ATOM 854 O O . LEU A 1 102 ? -12.644 -9.968 10.317 1.00 55.69 102 LEU A O 1
ATOM 858 N N . GLY A 1 103 ? -11.426 -11.533 9.271 1.00 62.06 103 GLY A N 1
ATOM 859 C CA . GLY A 1 103 ? -12.401 -11.828 8.208 1.00 62.06 103 GLY A CA 1
ATOM 860 C C . GLY A 1 103 ? -12.686 -10.698 7.208 1.00 62.06 103 GLY A C 1
ATOM 861 O O . GLY A 1 103 ? -13.564 -10.845 6.356 1.00 62.06 103 GLY A O 1
ATOM 862 N N . SER A 1 104 ? -11.968 -9.575 7.279 1.00 64.19 104 SER A N 1
ATOM 863 C CA . SER A 1 104 ? -12.186 -8.440 6.379 1.00 64.19 104 SER A CA 1
ATOM 864 C C . SER A 1 104 ? -11.436 -8.583 5.050 1.00 64.19 104 SER A C 1
ATOM 866 O O . SER A 1 104 ? -10.380 -9.211 4.959 1.00 64.19 104 SER A O 1
ATOM 868 N N . LYS A 1 105 ? -11.983 -7.996 3.976 1.00 73.44 105 LYS A N 1
ATOM 869 C CA . LYS A 1 105 ? -11.256 -7.867 2.703 1.00 73.44 105 LYS A CA 1
ATOM 870 C C . LYS A 1 105 ? -10.019 -6.996 2.921 1.00 73.44 105 LYS A C 1
ATOM 872 O O . LYS A 1 105 ? -10.107 -5.996 3.635 1.00 73.44 105 LYS A O 1
ATOM 877 N N . SER A 1 106 ? -8.916 -7.315 2.234 1.00 83.06 106 SER A N 1
ATOM 878 C CA . SER A 1 106 ? -7.685 -6.519 2.325 1.00 83.06 106 SER A CA 1
ATOM 879 C C . SER A 1 106 ? -7.962 -5.030 2.091 1.00 83.06 106 SER A C 1
ATOM 881 O O . SER A 1 106 ? -8.825 -4.671 1.277 1.00 83.06 106 SER A O 1
ATOM 883 N N . LEU A 1 107 ? -7.218 -4.156 2.779 1.00 85.94 107 LEU A N 1
ATOM 884 C CA . LEU A 1 107 ? -7.316 -2.702 2.597 1.00 85.94 107 LEU A CA 1
ATOM 885 C C . LEU A 1 107 ? -7.215 -2.333 1.110 1.00 85.94 107 LEU A C 1
ATOM 887 O O . LEU A 1 107 ? -8.014 -1.555 0.597 1.00 85.94 107 LEU A O 1
ATOM 891 N N . PHE A 1 108 ? -6.296 -2.982 0.393 1.00 86.56 108 PHE A N 1
ATOM 892 C CA . PHE A 1 108 ? -6.101 -2.832 -1.049 1.00 86.56 108 PHE A CA 1
ATOM 893 C C . PHE A 1 108 ? -7.358 -3.149 -1.851 1.00 86.56 108 PHE A C 1
ATOM 895 O O . PHE A 1 108 ? -7.801 -2.329 -2.654 1.00 86.56 108 PHE A O 1
ATOM 902 N N . SER A 1 109 ? -7.973 -4.304 -1.603 1.00 83.12 109 SER A N 1
ATOM 903 C CA . SER A 1 109 ? -9.214 -4.693 -2.275 1.00 83.12 109 SER A CA 1
ATOM 904 C C . SER A 1 109 ? -10.342 -3.708 -1.975 1.00 83.12 109 SER A C 1
ATOM 906 O O . SER A 1 109 ? -11.116 -3.356 -2.863 1.00 83.12 109 SER A O 1
ATOM 908 N N . THR A 1 110 ? -10.423 -3.225 -0.735 1.00 87.00 110 THR A N 1
ATOM 909 C CA . THR A 1 110 ? -11.431 -2.243 -0.325 1.00 87.00 110 THR A CA 1
ATOM 910 C C . THR A 1 110 ? -11.242 -0.909 -1.044 1.00 87.00 110 THR A C 1
ATOM 912 O O . THR A 1 110 ? -12.208 -0.373 -1.583 1.00 87.00 110 THR A O 1
ATOM 915 N N . VAL A 1 111 ? -10.010 -0.407 -1.132 1.00 88.56 111 VAL A N 1
ATOM 916 C CA . VAL A 1 111 ? -9.674 0.815 -1.879 1.00 88.56 111 VAL A CA 1
ATOM 917 C C . VAL A 1 111 ? -10.034 0.675 -3.359 1.00 88.56 111 VAL A C 1
ATOM 919 O O . VAL A 1 111 ? -10.669 1.563 -3.920 1.00 88.56 111 VAL A O 1
ATOM 922 N N . LEU A 1 112 ? -9.705 -0.459 -3.986 1.00 85.75 112 LEU A N 1
ATOM 923 C CA . LEU A 1 112 ? -10.051 -0.717 -5.389 1.00 85.75 112 LEU A CA 1
ATOM 924 C C . LEU A 1 112 ? -11.570 -0.763 -5.621 1.00 85.75 112 LEU A C 1
ATOM 926 O O . LEU A 1 112 ? -12.056 -0.284 -6.646 1.00 85.75 112 LEU A O 1
ATOM 930 N N . LEU A 1 113 ? -12.335 -1.316 -4.675 1.00 84.69 113 LEU A N 1
ATOM 931 C CA . LEU A 1 113 ? -13.799 -1.297 -4.731 1.00 84.69 113 LEU A CA 1
ATOM 932 C C . LEU A 1 113 ? -14.352 0.127 -4.596 1.00 84.69 113 LEU A C 1
ATOM 934 O O . LEU A 1 113 ? -15.280 0.492 -5.321 1.00 84.69 113 LEU A O 1
ATOM 938 N N . LEU A 1 114 ? -13.777 0.939 -3.706 1.00 85.75 114 LEU A N 1
ATOM 939 C CA . LEU A 1 114 ? -14.180 2.333 -3.521 1.00 85.75 114 LEU A CA 1
ATOM 940 C C . LEU A 1 114 ? -13.891 3.175 -4.768 1.00 85.75 114 LEU A C 1
ATOM 942 O O . LEU A 1 114 ? -14.776 3.914 -5.202 1.00 85.75 114 LEU A O 1
ATOM 946 N N . ASP A 1 115 ? -12.730 2.994 -5.401 1.00 84.62 115 ASP A N 1
ATOM 947 C CA . ASP A 1 115 ? -12.389 3.646 -6.672 1.00 84.62 115 ASP A CA 1
ATOM 948 C C . ASP A 1 115 ? -13.424 3.353 -7.769 1.00 84.62 115 ASP A C 1
ATOM 950 O O . ASP A 1 115 ? -13.862 4.266 -8.469 1.00 84.62 115 ASP A O 1
ATOM 954 N N . ARG A 1 116 ? -13.877 2.097 -7.888 1.00 80.19 116 ARG A N 1
ATOM 955 C CA . ARG A 1 116 ? -14.923 1.720 -8.857 1.00 80.19 116 ARG A CA 1
ATOM 956 C C . ARG A 1 116 ? -16.281 2.336 -8.517 1.00 80.19 116 ARG A C 1
ATOM 958 O O . ARG A 1 116 ? -16.991 2.773 -9.417 1.00 80.19 116 ARG A O 1
ATOM 965 N N . SER A 1 117 ? -16.640 2.389 -7.233 1.00 76.56 117 SER A N 1
ATOM 966 C CA . SER A 1 117 ? -17.904 2.999 -6.794 1.00 76.56 117 SER A CA 1
ATOM 967 C C . SER A 1 117 ? -17.948 4.509 -7.048 1.00 76.56 117 SER A C 1
ATOM 969 O O . SER A 1 117 ? -19.000 5.052 -7.372 1.00 76.56 117 SER A O 1
ATOM 971 N N . HIS A 1 118 ? -16.797 5.177 -6.954 1.00 63.41 118 HIS A N 1
ATOM 972 C CA . HIS A 1 118 ? -16.675 6.610 -7.184 1.00 63.41 118 HIS A CA 1
ATOM 973 C C . HIS A 1 118 ? -16.781 6.961 -8.674 1.00 63.41 118 HIS A C 1
ATOM 975 O O . HIS A 1 118 ? -17.540 7.858 -9.028 1.00 63.41 118 HIS A O 1
ATOM 981 N N . GLY A 1 119 ? -16.134 6.188 -9.556 1.00 58.88 119 GLY A N 1
ATOM 982 C CA . GLY A 1 119 ? -16.251 6.389 -11.007 1.00 58.88 119 GLY A CA 1
ATOM 983 C C . GLY A 1 119 ? -17.683 6.228 -11.540 1.00 58.88 119 GLY A C 1
ATOM 984 O O . GLY A 1 119 ? -18.078 6.934 -12.463 1.00 58.88 119 GLY A O 1
ATOM 985 N N . MET A 1 120 ? -18.492 5.355 -10.926 1.00 50.19 120 MET A N 1
ATOM 986 C CA . MET A 1 120 ? -19.914 5.215 -11.271 1.00 50.19 120 MET A CA 1
ATOM 987 C C . MET A 1 120 ? -20.738 6.428 -10.818 1.00 50.19 120 MET A C 1
ATOM 989 O O . MET A 1 120 ? -21.582 6.901 -11.576 1.00 50.19 120 MET A O 1
ATOM 993 N N . ALA A 1 121 ? -20.470 6.965 -9.624 1.00 49.38 121 ALA A N 1
ATOM 994 C CA . ALA A 1 121 ? -21.161 8.148 -9.112 1.00 49.38 121 ALA A CA 1
ATOM 995 C C . ALA A 1 121 ? -20.868 9.405 -9.952 1.00 49.38 121 ALA A C 1
ATOM 997 O O . ALA A 1 121 ? -21.789 10.157 -10.249 1.00 49.38 121 ALA A O 1
ATOM 998 N N . GLU A 1 122 ? -19.625 9.600 -10.404 1.00 47.53 122 GLU A N 1
ATOM 999 C CA . GLU A 1 122 ? -19.269 10.720 -11.291 1.00 47.53 122 GLU A CA 1
ATOM 1000 C C . GLU A 1 122 ? -19.843 10.552 -12.710 1.00 47.53 122 GLU A C 1
ATOM 1002 O O . GLU A 1 122 ? -20.286 11.527 -13.317 1.00 47.53 122 GLU A O 1
ATOM 1007 N N . SER A 1 123 ? -19.926 9.318 -13.226 1.00 47.19 123 SER A N 1
ATOM 1008 C CA . SER A 1 123 ? -20.514 9.047 -14.551 1.00 47.19 123 SER A CA 1
ATOM 1009 C C . SER A 1 123 ? -22.018 9.337 -14.635 1.00 47.19 123 SER A C 1
ATOM 1011 O O . SER A 1 123 ? -22.528 9.634 -15.712 1.00 47.19 123 SER A O 1
ATOM 1013 N N . LEU A 1 124 ? -22.726 9.293 -13.503 1.00 48.41 124 LEU A N 1
ATOM 1014 C CA . LEU A 1 124 ? -24.163 9.572 -13.423 1.00 48.41 124 LEU A CA 1
ATOM 1015 C C . LEU A 1 124 ? -24.480 11.072 -13.306 1.00 48.41 124 LEU A C 1
ATOM 1017 O O . LEU A 1 124 ? -25.632 11.461 -13.477 1.00 48.41 124 LEU A O 1
ATOM 1021 N N . ILE A 1 125 ? -23.478 11.915 -13.036 1.00 49.22 125 ILE A N 1
ATOM 1022 C CA . ILE A 1 125 ? -23.648 13.371 -12.891 1.00 49.22 125 ILE A CA 1
ATOM 1023 C C . ILE A 1 125 ? -23.427 14.102 -14.229 1.00 49.22 125 ILE A C 1
ATOM 1025 O O . ILE A 1 125 ? -23.879 15.233 -14.399 1.00 49.22 125 ILE A O 1
ATOM 1029 N N . HIS A 1 126 ? -22.837 13.439 -15.228 1.00 44.41 126 HIS A N 1
ATOM 1030 C CA . HIS A 1 126 ? -22.795 13.926 -16.607 1.00 44.41 126 HIS A CA 1
ATOM 1031 C C . HIS A 1 126 ? -23.692 13.080 -17.520 1.00 44.41 126 HIS A C 1
ATOM 1033 O O . HIS A 1 126 ? -23.185 12.206 -18.230 1.00 44.41 126 HIS A O 1
ATOM 1039 N N . PRO A 1 127 ? -25.016 13.341 -17.579 1.00 44.47 127 PRO A N 1
ATOM 1040 C CA . PRO A 1 127 ? -25.796 12.861 -18.702 1.00 44.47 127 PRO A CA 1
ATOM 1041 C C . PRO A 1 127 ? -25.210 13.507 -19.954 1.00 44.47 127 PRO A C 1
ATOM 1043 O O . PRO A 1 127 ? -25.129 14.729 -20.085 1.00 44.47 127 PRO A O 1
ATOM 1046 N N . THR A 1 128 ? -24.734 12.653 -20.848 1.00 44.97 128 THR A N 1
ATOM 1047 C CA . THR A 1 128 ? -24.276 13.007 -22.180 1.00 44.97 128 THR A CA 1
ATOM 1048 C C . THR A 1 128 ? -25.344 13.896 -22.811 1.00 44.97 128 THR A C 1
ATOM 1050 O O . THR A 1 128 ? -26.448 13.435 -23.096 1.00 44.97 128 THR A O 1
ATOM 1053 N N . ALA A 1 129 ? -25.037 15.180 -22.999 1.00 45.09 129 ALA A N 1
ATOM 1054 C CA . ALA A 1 129 ? -25.833 16.066 -23.830 1.00 45.09 129 ALA A CA 1
ATOM 1055 C C . ALA A 1 129 ? -25.673 15.596 -25.281 1.00 45.09 129 ALA A C 1
ATOM 1057 O O . ALA A 1 129 ? -24.906 16.154 -26.062 1.00 45.09 129 ALA A O 1
ATOM 1058 N N . VAL A 1 130 ? -26.361 14.510 -25.633 1.00 46.81 130 VAL A N 1
ATOM 1059 C CA . VAL A 1 130 ? -26.604 14.142 -27.021 1.00 46.81 130 VAL A CA 1
ATOM 1060 C C . VAL A 1 130 ? -27.677 15.107 -27.496 1.00 46.81 130 VAL A C 1
ATOM 1062 O O . VAL A 1 130 ? -28.875 14.855 -27.385 1.00 46.81 130 VAL A O 1
ATOM 1065 N N . GLY A 1 131 ? -27.225 16.273 -27.953 1.00 41.47 131 GLY A N 1
ATOM 1066 C CA . GLY A 1 131 ? -28.038 17.175 -28.746 1.00 41.47 131 GLY A CA 1
ATOM 1067 C C . GLY A 1 131 ? -28.477 16.437 -30.002 1.00 41.47 131 GLY A C 1
ATOM 1068 O O . GLY A 1 131 ? -27.734 16.344 -30.975 1.00 41.47 131 GLY A O 1
ATOM 1069 N N . HIS A 1 132 ? -29.688 15.890 -29.958 1.00 45.81 132 HIS A N 1
ATOM 1070 C CA . HIS A 1 132 ? -30.482 15.621 -31.142 1.00 45.81 132 HIS A CA 1
ATOM 1071 C C . HIS A 1 132 ? -30.711 16.963 -31.851 1.00 45.81 132 HIS A C 1
ATOM 1073 O O . HIS A 1 132 ? -31.640 17.692 -31.518 1.00 45.81 132 HIS A O 1
ATOM 1079 N N . SER A 1 133 ? -29.880 17.286 -32.841 1.00 38.44 133 SER A N 1
ATOM 1080 C CA . SER A 1 133 ? -30.311 18.172 -33.922 1.00 38.44 133 SER A CA 1
ATOM 1081 C C . SER A 1 133 ? -31.009 17.315 -34.966 1.00 38.44 133 SER A C 1
ATOM 1083 O O . SER A 1 133 ? -30.389 16.775 -35.880 1.00 38.44 133 SER A O 1
ATOM 1085 N N . LEU A 1 134 ? -32.318 17.160 -34.782 1.00 44.16 134 LEU A N 1
ATOM 1086 C CA . LEU A 1 134 ? -33.246 16.948 -35.881 1.00 44.16 134 LEU A CA 1
ATOM 1087 C C . LEU A 1 134 ? -33.885 18.296 -36.220 1.00 44.16 134 LEU A C 1
ATOM 1089 O O . LEU A 1 134 ? -34.365 18.985 -35.321 1.00 44.16 134 LEU A O 1
ATOM 1093 N N . SER A 1 135 ? -34.017 18.534 -37.525 1.00 43.78 135 SER A N 1
ATOM 1094 C CA . SER A 1 135 ? -34.931 19.475 -38.197 1.00 43.78 135 SER A CA 1
ATOM 1095 C C . SER A 1 135 ? -34.347 20.830 -38.599 1.00 43.78 135 SER A C 1
ATOM 1097 O O . SER A 1 135 ? -33.879 21.596 -37.760 1.00 43.78 135 SER A O 1
ATOM 1099 N N . GLY A 1 136 ? -34.478 21.124 -39.897 1.00 41.19 136 GLY A N 1
ATOM 1100 C CA . GLY A 1 136 ? -34.290 22.436 -40.508 1.00 41.19 136 GLY A CA 1
ATOM 1101 C C . GLY A 1 136 ? -33.819 22.334 -41.942 1.00 41.19 136 GLY A C 1
ATOM 1102 O O . GLY A 1 136 ? -32.710 22.846 -42.189 1.00 41.19 136 GLY A O 1
#

Foldseek 3Di:
DDPDPPQDPPDDLAGLVLLVVLLLVVLVPDDLVVVLVVCVPGRSDSDDSVRNVVSNVVVVVLCVVCVVVLVCVLVVLPQPDDQDPDDGDSVVSSQRSQVPDPPDDHPSVVSVVVVVVVVVVVVVVDDPPPPPPDDD

Radius of gyration: 19.06 Å; chains: 1; bounding box: 51×35×61 Å

Organism: NCBI:txid652876

Sequence (136 aa):
MSVLPAFAEAYHEASIEVKQEVIIRAEEGMPVTILASETRHFAGGPYAEKTLRRWLRTWRQRLLRHQERLWERLLHDDLETELPRERISDIRALLVGWNNRLGSKSLFSTVLLLDRSHGMAESLIHPTAVGHSLSG